Protein AF-A0A0S2AW39-F1 (afdb_monomer_lite)

Sequence (73 aa):
FNAVWAVCKTKMVCETDNNEDEMTDKPSRGGCGHPQPTIRRDGLKLWGTWKQKSIDLEEQPERRLLTPLEILN

Secondary structure (DSSP, 8-state):
-HHHHHHHTT--B------TT---SSPP-----PBPPEEEEETTEEEEEEPP---STT-PPEEEEE-HHHHH-

Organism: NCBI:txid5486

Structure (mmCIF, N/CA/C/O backbone):
data_AF-A0A0S2AW39-F1
#
_entry.id   AF-A0A0S2AW39-F1
#
loop_
_atom_site.group_PDB
_atom_site.id
_atom_site.type_symbol
_atom_site.label_atom_id
_atom_site.label_alt_id
_atom_site.label_comp_id
_atom_site.label_asym_id
_atom_site.label_entity_id
_atom_site.label_seq_id
_atom_site.pdbx_PDB_ins_code
_atom_site.Cartn_x
_atom_site.Cartn_y
_atom_site.Cartn_z
_atom_site.occupancy
_atom_site.B_iso_or_equiv
_atom_site.auth_seq_id
_atom_site.auth_comp_id
_atom_site.auth_asym_id
_atom_site.auth_atom_id
_atom_site.pdbx_PDB_model_num
ATOM 1 N N . PHE A 1 1 ? -7.602 3.542 -15.254 1.00 89.75 1 PHE A N 1
ATOM 2 C CA . PHE A 1 1 ? -7.445 3.185 -13.827 1.00 89.75 1 PHE A CA 1
ATOM 3 C C . PHE A 1 1 ? -7.533 1.677 -13.587 1.00 89.75 1 PHE A C 1
ATOM 5 O O . PHE A 1 1 ? -6.549 1.103 -13.146 1.00 89.75 1 PHE A O 1
ATOM 12 N N . ASN A 1 2 ? -8.640 1.011 -13.945 1.00 95.88 2 ASN A N 1
ATOM 13 C CA . ASN A 1 2 ? -8.825 -0.430 -13.687 1.00 95.88 2 ASN A CA 1
ATOM 14 C C . ASN A 1 2 ? -7.715 -1.331 -14.247 1.00 95.88 2 ASN A C 1
ATOM 16 O O . ASN A 1 2 ? -7.301 -2.252 -13.557 1.00 95.88 2 ASN A O 1
ATOM 20 N N . ALA A 1 3 ? -7.203 -1.046 -15.449 1.00 97.19 3 ALA A N 1
ATOM 21 C CA . ALA A 1 3 ? -6.093 -1.805 -16.033 1.00 97.19 3 ALA A CA 1
ATOM 22 C C . ALA A 1 3 ? -4.823 -1.739 -15.163 1.00 97.19 3 ALA A C 1
ATOM 24 O O . ALA A 1 3 ? -4.236 -2.768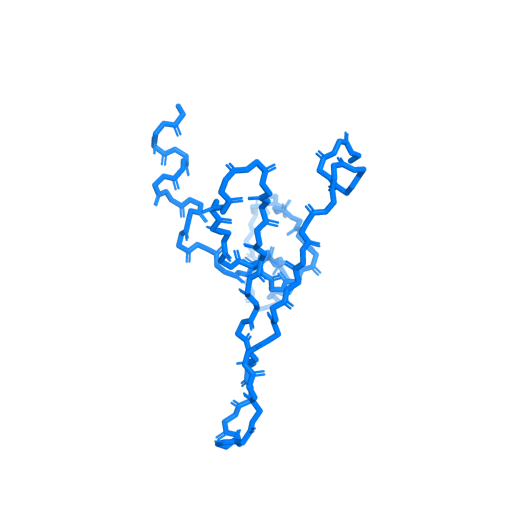 -14.849 1.00 97.19 3 ALA A O 1
ATOM 25 N N . VAL A 1 4 ? -4.453 -0.539 -14.702 1.00 96.31 4 VAL A N 1
ATOM 26 C CA . VAL A 1 4 ? -3.303 -0.336 -13.805 1.00 96.31 4 VAL A CA 1
ATOM 27 C C . VAL A 1 4 ? -3.543 -1.034 -12.468 1.00 96.31 4 VAL A C 1
ATOM 29 O O . VAL A 1 4 ? -2.700 -1.800 -12.020 1.00 96.31 4 VAL A O 1
ATOM 32 N N . TRP A 1 5 ? -4.716 -0.843 -11.857 1.00 95.62 5 TRP A N 1
ATOM 33 C CA . TRP A 1 5 ? -5.056 -1.492 -10.588 1.00 95.62 5 TRP A CA 1
ATOM 34 C C . TRP A 1 5 ? -5.027 -3.023 -10.682 1.00 95.62 5 TRP A C 1
ATOM 36 O O . TRP A 1 5 ? -4.504 -3.685 -9.789 1.00 95.62 5 TRP A O 1
ATOM 46 N N . ALA A 1 6 ? -5.553 -3.593 -11.770 1.00 97.12 6 ALA A N 1
ATOM 47 C CA . ALA A 1 6 ? -5.591 -5.036 -11.979 1.00 97.12 6 ALA A CA 1
ATOM 48 C C . ALA A 1 6 ? -4.189 -5.655 -12.037 1.00 97.12 6 ALA A C 1
ATOM 50 O O . ALA A 1 6 ? -4.017 -6.767 -11.543 1.00 97.12 6 ALA A O 1
ATOM 51 N N . VAL A 1 7 ? -3.213 -4.924 -12.584 1.00 95.19 7 VAL A N 1
ATOM 52 C CA . VAL A 1 7 ? -1.803 -5.331 -12.625 1.00 95.19 7 VAL A CA 1
ATOM 53 C C . VAL A 1 7 ? -1.115 -5.076 -11.282 1.00 95.19 7 VAL A C 1
ATOM 55 O O . VAL A 1 7 ? -0.466 -5.963 -10.737 1.00 95.19 7 VAL A O 1
ATOM 58 N N . CYS A 1 8 ? -1.260 -3.879 -10.712 1.00 95.12 8 CYS A N 1
ATOM 59 C CA . CYS A 1 8 ? -0.515 -3.491 -9.514 1.00 95.12 8 CYS A CA 1
ATOM 60 C C . CYS A 1 8 ? -0.972 -4.238 -8.255 1.00 95.12 8 CYS A C 1
ATOM 62 O O . CYS A 1 8 ? -0.147 -4.511 -7.392 1.00 95.12 8 CYS A O 1
ATOM 64 N N . LYS A 1 9 ? -2.250 -4.631 -8.149 1.00 94.44 9 LYS A N 1
ATOM 65 C CA . LYS A 1 9 ? -2.767 -5.334 -6.959 1.00 94.44 9 LYS A CA 1
ATOM 66 C C . LYS A 1 9 ? -2.104 -6.692 -6.699 1.00 94.44 9 LYS A C 1
ATOM 68 O O . LYS A 1 9 ? -2.212 -7.205 -5.592 1.00 94.44 9 LYS A O 1
ATOM 73 N N . THR A 1 10 ? -1.499 -7.310 -7.718 1.00 93.88 10 THR A N 1
ATOM 74 C CA . THR A 1 10 ? -0.816 -8.607 -7.588 1.00 93.88 10 THR A CA 1
ATOM 75 C C . THR A 1 10 ? 0.691 -8.458 -7.392 1.00 93.88 10 THR A C 1
ATOM 77 O O . THR A 1 10 ? 1.352 -9.434 -7.046 1.00 93.88 10 THR A O 1
ATOM 80 N N . LYS A 1 11 ? 1.254 -7.260 -7.600 1.00 93.44 11 LYS A N 1
ATOM 81 C CA . LYS A 1 11 ? 2.678 -6.987 -7.395 1.00 93.44 11 LYS A CA 1
ATOM 82 C C . LYS A 1 11 ? 2.943 -6.678 -5.923 1.00 93.44 11 LYS A C 1
ATOM 84 O O . LYS A 1 11 ? 2.678 -5.580 -5.449 1.00 93.44 11 LYS A O 1
ATOM 89 N N . MET A 1 12 ? 3.487 -7.661 -5.209 1.00 93.62 12 MET A N 1
ATOM 90 C CA . MET A 1 12 ? 3.724 -7.580 -3.760 1.00 93.62 12 MET A CA 1
ATOM 91 C C . MET A 1 12 ? 5.153 -7.162 -3.384 1.00 93.62 12 MET A C 1
ATOM 93 O O . MET A 1 12 ? 5.508 -7.168 -2.209 1.00 93.62 12 MET A O 1
ATOM 97 N N . VAL A 1 13 ? 5.983 -6.802 -4.362 1.00 92.00 13 VAL A N 1
ATOM 98 C CA . VAL A 1 13 ? 7.347 -6.296 -4.171 1.00 92.00 13 VAL A CA 1
ATOM 99 C C . VAL A 1 13 ? 7.557 -5.142 -5.143 1.00 92.00 13 VAL A C 1
ATOM 101 O O . VAL A 1 13 ? 7.177 -5.240 -6.310 1.00 92.00 13 VAL A O 1
ATOM 104 N N . CYS A 1 14 ? 8.142 -4.044 -4.665 1.00 91.56 14 CYS A N 1
ATOM 105 C CA . CYS A 1 14 ? 8.637 -2.984 -5.536 1.00 91.56 14 CYS A CA 1
ATOM 106 C C . CYS A 1 14 ? 9.970 -3.445 -6.142 1.00 91.56 14 CYS A C 1
ATOM 108 O O . CYS A 1 14 ? 11.004 -3.373 -5.486 1.00 91.56 14 CYS A O 1
ATOM 110 N N . GLU A 1 15 ? 9.909 -4.012 -7.348 1.00 88.62 15 GLU A N 1
ATOM 111 C CA . GLU A 1 15 ? 11.059 -4.569 -8.073 1.00 88.62 15 GLU A CA 1
ATOM 112 C C . GLU A 1 15 ? 12.126 -3.493 -8.326 1.00 88.62 15 GLU A C 1
ATOM 114 O O . GLU A 1 15 ? 11.780 -2.386 -8.728 1.00 88.62 15 GLU A O 1
ATOM 119 N N . THR A 1 16 ? 13.398 -3.840 -8.111 1.00 85.69 16 THR A N 1
ATOM 120 C CA . THR A 1 16 ? 14.572 -3.025 -8.462 1.00 85.69 16 THR A CA 1
ATOM 121 C C . THR A 1 16 ? 15.353 -3.752 -9.554 1.00 85.69 16 THR A C 1
ATOM 123 O O . THR A 1 16 ? 15.517 -4.968 -9.475 1.00 85.69 16 THR A O 1
ATOM 126 N N . ASP A 1 17 ? 15.866 -3.036 -10.554 1.00 71.81 17 ASP A N 1
ATOM 127 C CA . ASP A 1 17 ? 16.578 -3.635 -11.698 1.00 71.81 17 ASP A CA 1
ATOM 128 C C . ASP A 1 17 ? 18.036 -4.050 -11.404 1.00 71.81 17 ASP A C 1
ATOM 130 O O . ASP A 1 17 ? 18.861 -4.082 -12.308 1.00 71.81 17 ASP A O 1
ATOM 134 N N . ASN A 1 18 ? 18.368 -4.405 -10.160 1.00 62.19 18 ASN A N 1
ATOM 135 C CA . ASN A 1 18 ? 19.716 -4.829 -9.743 1.00 62.19 18 ASN A CA 1
ATOM 136 C C . ASN A 1 18 ? 20.124 -6.228 -10.268 1.00 62.19 18 ASN A C 1
ATOM 138 O O . ASN A 1 18 ? 20.919 -6.918 -9.638 1.00 62.19 18 ASN A O 1
ATOM 142 N N . ASN A 1 19 ? 19.579 -6.681 -11.400 1.00 58.09 19 ASN A N 1
ATOM 143 C CA . ASN A 1 19 ? 20.079 -7.878 -12.072 1.00 58.09 19 ASN A CA 1
ATOM 144 C C . ASN A 1 19 ? 21.276 -7.478 -12.936 1.00 58.09 19 ASN A C 1
ATOM 146 O O . ASN A 1 19 ? 21.125 -7.059 -14.080 1.00 58.09 19 ASN A O 1
ATOM 150 N N . GLU A 1 20 ? 22.462 -7.606 -12.348 1.00 56.31 20 GLU A N 1
ATOM 151 C CA . GLU A 1 20 ? 23.768 -7.297 -12.946 1.00 56.31 20 GLU A CA 1
ATOM 152 C C . GLU A 1 20 ? 24.060 -8.141 -14.209 1.00 56.31 20 GLU A C 1
ATOM 154 O O . GLU A 1 20 ? 24.895 -7.765 -15.028 1.00 56.31 20 GLU A O 1
ATOM 159 N N . ASP A 1 21 ? 23.322 -9.243 -14.399 1.00 57.06 21 ASP A N 1
ATOM 160 C CA . ASP A 1 21 ? 23.516 -10.225 -15.474 1.00 57.06 21 ASP A CA 1
ATOM 161 C C . ASP A 1 21 ? 22.692 -9.960 -16.753 1.00 57.06 21 ASP A C 1
ATOM 163 O O . ASP A 1 21 ? 22.929 -10.594 -17.782 1.00 57.06 21 ASP A O 1
ATOM 167 N N . GLU A 1 22 ? 21.736 -9.022 -16.738 1.00 60.03 22 GLU A N 1
ATOM 168 C CA . GLU A 1 22 ? 20.951 -8.643 -17.924 1.00 60.03 22 GLU A CA 1
ATOM 169 C C . GLU A 1 22 ? 21.339 -7.236 -18.393 1.00 60.03 22 GLU A C 1
ATOM 171 O O . GLU A 1 22 ? 20.661 -6.242 -18.123 1.00 60.03 22 GLU A O 1
ATOM 176 N N . MET A 1 23 ? 22.435 -7.151 -19.152 1.00 59.25 23 MET A N 1
ATOM 177 C CA . MET A 1 23 ? 22.815 -5.931 -19.864 1.00 59.25 23 MET A CA 1
ATOM 178 C C . MET A 1 23 ? 21.812 -5.680 -21.000 1.00 59.25 23 MET A C 1
ATOM 180 O O . MET A 1 23 ? 22.012 -6.060 -22.152 1.00 59.25 23 MET A O 1
ATOM 184 N N . THR A 1 24 ? 20.670 -5.097 -20.650 1.00 63.97 24 THR A N 1
ATOM 185 C CA . THR A 1 24 ? 19.655 -4.652 -21.604 1.00 63.97 24 THR A CA 1
ATOM 186 C C . THR A 1 24 ? 19.798 -3.146 -21.800 1.00 63.97 24 THR A C 1
ATOM 188 O O . THR A 1 24 ? 19.899 -2.411 -20.825 1.00 63.97 24 THR A O 1
ATOM 191 N N . ASP A 1 25 ? 19.737 -2.659 -23.046 1.00 68.56 25 ASP A N 1
ATOM 192 C CA . ASP A 1 25 ? 19.698 -1.217 -23.390 1.00 68.56 25 ASP A CA 1
ATOM 193 C C . ASP A 1 25 ? 18.424 -0.498 -22.877 1.00 68.56 25 ASP A C 1
ATOM 195 O O . ASP A 1 25 ? 18.036 0.570 -23.356 1.00 68.56 25 ASP A O 1
ATOM 199 N N . LYS A 1 26 ? 17.699 -1.099 -21.927 1.00 69.44 26 LYS A N 1
ATOM 200 C CA . LYS A 1 26 ? 16.461 -0.557 -21.379 1.00 69.44 26 LYS A CA 1
ATOM 201 C C . LYS A 1 26 ? 16.788 0.381 -20.217 1.00 69.44 26 LYS A C 1
ATOM 203 O O . LYS A 1 26 ? 17.610 0.041 -19.369 1.00 69.44 26 LYS A O 1
ATOM 208 N N . PRO A 1 27 ? 16.118 1.542 -20.130 1.00 70.56 27 PRO A N 1
ATOM 209 C CA . PRO A 1 27 ? 16.273 2.421 -18.982 1.00 70.56 27 PRO A CA 1
ATOM 210 C C . PRO A 1 27 ? 15.854 1.691 -17.702 1.00 70.56 27 PRO A C 1
ATOM 212 O O . PRO A 1 27 ? 14.840 0.986 -17.690 1.00 70.56 27 PRO A O 1
ATOM 215 N N . SER A 1 28 ? 16.618 1.890 -16.626 1.00 76.12 28 SER A N 1
ATOM 216 C CA . SER A 1 28 ? 16.257 1.353 -15.315 1.00 76.12 28 SER A CA 1
ATOM 217 C C . SER A 1 28 ? 14.927 1.956 -14.849 1.00 76.12 28 SER A C 1
ATOM 219 O O . SER A 1 28 ? 14.735 3.172 -14.826 1.00 76.12 28 SER A O 1
ATOM 221 N N . ARG A 1 29 ? 14.002 1.075 -14.481 1.00 78.31 29 ARG A N 1
ATOM 222 C CA . ARG A 1 29 ? 12.687 1.307 -13.880 1.00 78.31 29 ARG A CA 1
ATOM 223 C C . ARG A 1 29 ? 12.783 1.867 -12.457 1.00 78.31 29 ARG A C 1
ATOM 225 O O . ARG A 1 29 ? 11.787 2.389 -11.959 1.00 78.31 29 ARG A O 1
ATOM 232 N N . GLY A 1 30 ? 13.949 1.778 -11.813 1.00 82.44 30 GLY A N 1
ATOM 233 C CA . GLY A 1 30 ? 14.137 2.129 -10.403 1.00 82.44 30 GLY A CA 1
ATOM 234 C C . GLY A 1 30 ? 13.514 1.093 -9.460 1.00 82.44 30 GLY A C 1
ATOM 235 O O . GLY A 1 30 ? 13.388 -0.069 -9.828 1.00 82.44 30 GLY A O 1
ATOM 236 N N . GLY A 1 31 ? 13.142 1.515 -8.246 1.00 86.06 31 GLY A N 1
ATOM 237 C CA . GLY A 1 31 ? 12.450 0.684 -7.248 1.00 86.06 31 GLY A CA 1
ATOM 238 C C . GLY A 1 31 ? 13.183 0.576 -5.909 1.00 86.06 31 GLY A C 1
ATOM 239 O O . GLY A 1 31 ? 14.409 0.638 -5.858 1.00 86.06 31 GLY A O 1
ATOM 240 N N . CYS A 1 32 ? 12.431 0.424 -4.813 1.00 90.31 32 CYS A N 1
ATOM 241 C CA . CYS A 1 32 ? 12.973 0.425 -3.446 1.00 90.31 32 CYS A CA 1
ATOM 242 C C . CYS A 1 32 ? 13.177 -0.969 -2.830 1.00 90.31 32 CYS A C 1
ATOM 244 O O . CYS A 1 32 ? 13.619 -1.063 -1.690 1.00 90.31 32 CYS A O 1
ATOM 246 N N . GLY A 1 33 ? 12.810 -2.053 -3.520 1.00 89.50 33 GLY A N 1
ATOM 247 C CA . GLY A 1 33 ? 12.956 -3.427 -3.022 1.00 89.50 33 GLY A CA 1
ATOM 248 C C . GLY A 1 33 ? 11.975 -3.836 -1.912 1.00 89.50 33 GLY A C 1
ATOM 249 O O . GLY A 1 33 ? 11.884 -5.021 -1.579 1.00 89.50 33 GLY A O 1
ATOM 250 N N . HIS A 1 34 ? 11.211 -2.898 -1.339 1.00 90.69 34 HIS A N 1
ATOM 251 C CA . HIS A 1 34 ? 10.339 -3.179 -0.199 1.00 90.69 34 HIS A CA 1
ATOM 252 C C . HIS A 1 34 ? 9.090 -4.006 -0.570 1.00 90.69 34 HIS A C 1
ATOM 254 O O . HIS A 1 34 ? 8.474 -3.782 -1.626 1.00 90.69 34 HIS A O 1
ATOM 260 N N . PRO A 1 35 ? 8.664 -4.933 0.314 1.00 92.81 35 PRO A N 1
ATOM 261 C CA . PRO A 1 35 ? 7.413 -5.662 0.155 1.00 92.81 35 PRO A CA 1
ATOM 262 C C . PRO A 1 35 ? 6.208 -4.727 0.311 1.00 92.81 35 PRO A C 1
ATOM 264 O O . PRO A 1 35 ? 6.169 -3.854 1.180 1.00 92.81 35 PRO A O 1
ATOM 267 N N . GLN A 1 36 ? 5.202 -4.931 -0.531 1.00 94.75 36 GLN A N 1
ATOM 268 C CA . GLN A 1 36 ? 3.956 -4.172 -0.517 1.00 94.75 36 GLN A CA 1
ATOM 269 C C . GLN A 1 36 ? 2.912 -4.881 0.363 1.00 94.75 36 GLN A C 1
ATOM 271 O O . GLN A 1 36 ? 2.847 -6.114 0.358 1.00 94.75 36 GLN A O 1
ATOM 276 N N . PRO A 1 37 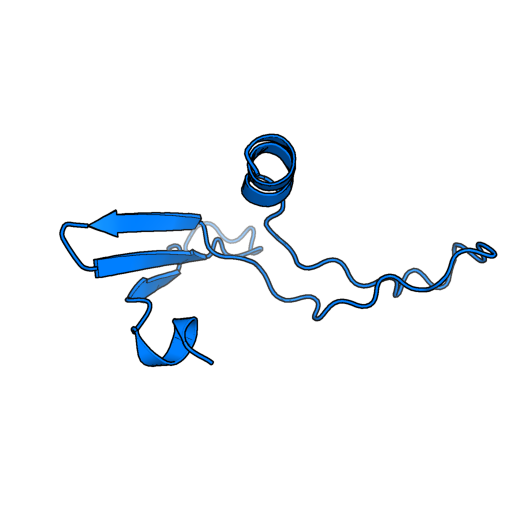? 2.073 -4.147 1.115 1.00 95.62 37 PRO A N 1
ATOM 277 C CA . PRO A 1 37 ? 1.011 -4.746 1.912 1.00 95.62 37 PRO A CA 1
ATOM 278 C C . PRO A 1 37 ? -0.187 -5.173 1.066 1.00 95.62 37 PRO A C 1
ATOM 280 O O . PRO A 1 37 ? -0.541 -4.545 0.070 1.00 95.62 37 PRO A O 1
ATOM 283 N N . THR A 1 38 ? -0.927 -6.170 1.551 1.00 95.69 38 THR A N 1
ATOM 284 C CA . THR A 1 38 ? -2.331 -6.336 1.157 1.00 95.69 38 THR A CA 1
ATOM 285 C C . THR A 1 38 ? -3.169 -5.315 1.917 1.00 95.69 38 THR A C 1
ATOM 287 O O . THR A 1 38 ? -3.221 -5.362 3.145 1.00 95.69 38 THR A O 1
ATOM 290 N N . ILE A 1 39 ? -3.829 -4.404 1.202 1.00 96.56 39 ILE A N 1
ATOM 291 C CA . ILE A 1 39 ? -4.627 -3.330 1.806 1.00 96.56 39 ILE A CA 1
ATOM 292 C C . ILE A 1 39 ? -6.092 -3.762 1.916 1.00 96.56 39 ILE A C 1
ATOM 294 O O . ILE A 1 39 ? -6.697 -4.202 0.937 1.00 96.56 39 ILE A O 1
ATOM 298 N N . ARG A 1 40 ? -6.683 -3.612 3.106 1.00 96.81 40 ARG A N 1
ATOM 299 C CA . ARG A 1 40 ? -8.112 -3.841 3.365 1.00 96.81 40 ARG A CA 1
ATOM 300 C C . ARG A 1 40 ? -8.757 -2.615 4.001 1.00 96.81 40 ARG A C 1
ATOM 302 O O . ARG A 1 40 ? -8.164 -1.968 4.860 1.00 96.81 40 ARG A O 1
ATOM 309 N N . ARG A 1 41 ? -9.994 -2.327 3.598 1.00 97.38 41 ARG A N 1
ATOM 310 C CA . ARG A 1 41 ? -10.828 -1.287 4.207 1.00 97.38 41 ARG A CA 1
ATOM 311 C C . ARG A 1 41 ? -11.608 -1.867 5.382 1.00 97.38 41 ARG A C 1
ATOM 313 O O . ARG A 1 41 ? -12.254 -2.899 5.234 1.00 97.38 41 AR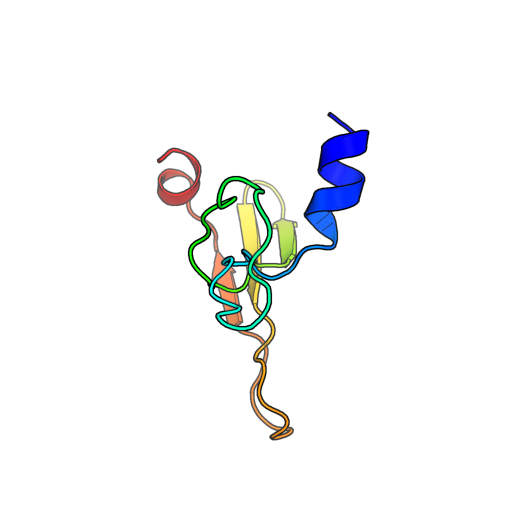G A O 1
ATOM 320 N N . ASP A 1 42 ? -11.580 -1.162 6.504 1.00 96.81 42 ASP A N 1
ATOM 321 C CA . ASP A 1 42 ? -12.346 -1.466 7.710 1.00 96.81 42 ASP A CA 1
ATOM 322 C C . ASP A 1 42 ? -13.026 -0.178 8.199 1.00 96.81 42 ASP A C 1
ATOM 324 O O . ASP A 1 42 ? -12.390 0.711 8.770 1.00 96.81 42 ASP A O 1
ATOM 328 N N . GLY A 1 43 ? -14.305 -0.011 7.851 1.00 96.38 43 GLY A N 1
ATOM 329 C CA . GLY A 1 43 ? -15.038 1.241 8.051 1.00 96.38 43 GLY A CA 1
ATOM 330 C C . GLY A 1 43 ? -14.375 2.429 7.338 1.00 96.38 43 GLY A C 1
ATOM 331 O O . GLY A 1 43 ? -14.397 2.521 6.104 1.00 96.38 43 GLY A O 1
ATOM 332 N N . LEU A 1 44 ? -13.802 3.341 8.131 1.00 96.12 44 LEU A N 1
ATOM 333 C CA . LEU A 1 44 ? -13.060 4.531 7.682 1.00 96.12 44 LEU A CA 1
ATOM 334 C C . LEU A 1 44 ? -11.532 4.378 7.801 1.00 96.12 44 LEU A C 1
ATOM 336 O O . LEU A 1 44 ? -10.803 5.347 7.612 1.00 96.12 44 LEU A O 1
ATOM 340 N N . LYS A 1 45 ? -11.040 3.183 8.136 1.00 96.88 45 LYS A N 1
ATOM 341 C CA . LYS A 1 45 ? -9.616 2.883 8.316 1.00 96.88 45 LYS A CA 1
ATOM 342 C C . LYS A 1 45 ? -9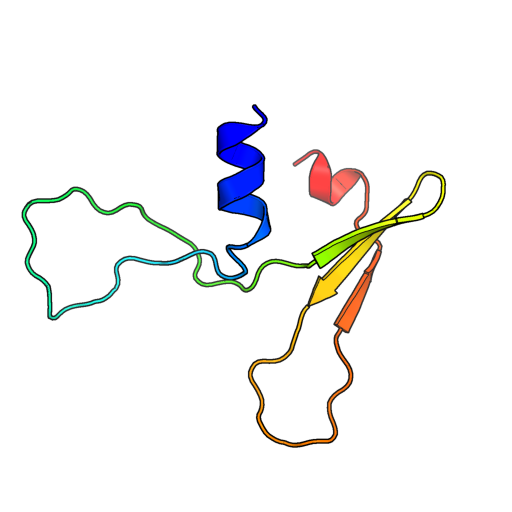.103 1.977 7.197 1.00 96.88 45 LYS A C 1
ATOM 344 O O . LYS A 1 45 ? -9.848 1.158 6.651 1.00 96.88 45 LYS A O 1
ATOM 349 N N . LEU A 1 46 ? -7.817 2.105 6.879 1.00 98.06 46 LEU A N 1
ATOM 350 C CA . LEU A 1 46 ? -7.100 1.204 5.979 1.00 98.06 46 LEU A CA 1
ATOM 351 C C . LEU A 1 46 ? -6.105 0.370 6.784 1.00 98.06 46 LEU A C 1
ATOM 353 O O . LEU A 1 46 ? -5.323 0.910 7.558 1.00 98.06 46 LEU A O 1
ATOM 357 N N . TRP A 1 47 ? -6.123 -0.943 6.592 1.00 97.50 47 TRP A N 1
ATOM 358 C CA . TRP A 1 47 ? -5.188 -1.872 7.222 1.00 97.50 47 TRP A CA 1
ATOM 359 C C . TRP A 1 47 ? -4.293 -2.504 6.165 1.00 97.50 47 TRP A C 1
ATOM 361 O O . TRP A 1 47 ? -4.799 -3.043 5.180 1.00 97.50 47 TRP A O 1
ATOM 371 N N . GLY A 1 48 ? -2.982 -2.459 6.384 1.00 96.75 48 GLY A N 1
ATOM 372 C CA . GLY A 1 48 ? -1.993 -3.178 5.592 1.00 96.75 48 GLY A CA 1
ATOM 373 C C . GLY A 1 48 ? -1.617 -4.496 6.262 1.00 96.75 48 GLY A C 1
ATOM 374 O O . GLY A 1 48 ? -1.524 -4.573 7.489 1.00 96.75 48 GLY A O 1
ATOM 375 N N . THR A 1 49 ? -1.414 -5.543 5.467 1.00 95.44 49 THR A N 1
ATOM 376 C CA . THR A 1 49 ? -0.855 -6.818 5.932 1.00 95.44 49 THR A CA 1
ATOM 377 C C . THR A 1 49 ? 0.334 -7.215 5.069 1.00 95.44 49 THR A C 1
ATOM 379 O O . THR A 1 49 ? 0.171 -7.398 3.860 1.00 95.44 49 THR A O 1
ATOM 382 N N . TRP A 1 50 ? 1.506 -7.362 5.681 1.00 93.44 50 TRP A N 1
ATOM 383 C CA . TRP A 1 50 ? 2.735 -7.801 5.026 1.00 93.44 50 TRP A CA 1
ATOM 384 C C . TRP A 1 50 ? 2.950 -9.287 5.289 1.00 93.44 50 TRP A C 1
ATOM 386 O O . TRP A 1 50 ? 2.806 -9.769 6.410 1.00 93.44 50 TRP A O 1
ATOM 396 N N . LYS A 1 51 ? 3.267 -10.029 4.227 1.00 84.75 51 LYS A N 1
ATOM 397 C CA . LYS A 1 51 ? 3.655 -11.436 4.339 1.00 84.75 51 LYS A CA 1
ATOM 398 C C . LYS A 1 51 ? 5.171 -11.502 4.507 1.00 84.75 51 LYS A C 1
ATOM 400 O O . LYS A 1 51 ? 5.890 -10.928 3.689 1.00 84.75 51 LYS A O 1
ATOM 405 N N . GLN A 1 52 ? 5.636 -12.203 5.536 1.00 72.38 52 GLN A N 1
ATOM 406 C CA . GLN A 1 52 ? 7.055 -12.493 5.738 1.00 72.38 52 GLN A CA 1
ATOM 407 C C . GLN A 1 52 ? 7.552 -13.407 4.600 1.00 72.38 52 GLN A C 1
ATOM 409 O O . GLN A 1 52 ? 6.811 -14.271 4.129 1.00 72.38 52 GLN A O 1
ATOM 414 N N . LYS A 1 53 ? 8.801 -13.231 4.148 1.00 64.19 53 LYS A N 1
ATOM 415 C CA . LYS A 1 53 ? 9.449 -14.132 3.168 1.00 64.19 53 LYS A CA 1
ATOM 416 C C . LYS A 1 53 ? 10.046 -15.401 3.815 1.00 64.19 53 LYS A C 1
ATOM 418 O O . LYS A 1 53 ? 10.628 -16.214 3.105 1.00 64.19 53 LYS A O 1
ATOM 423 N N . SER A 1 54 ? 9.935 -15.547 5.138 1.00 57.22 54 SER A N 1
ATOM 424 C CA . SER A 1 54 ? 10.517 -16.651 5.912 1.00 57.22 54 SER A CA 1
ATOM 425 C C . SER A 1 54 ? 9.720 -17.951 5.743 1.00 57.22 54 SER A C 1
ATOM 427 O O . SER A 1 54 ? 8.492 -17.930 5.767 1.00 57.22 54 SER A O 1
ATOM 429 N N . ILE A 1 55 ? 10.430 -19.070 5.562 1.00 58.00 55 ILE A N 1
ATOM 430 C CA . ILE A 1 55 ? 9.885 -20.440 5.471 1.00 58.00 55 ILE A CA 1
ATOM 431 C C . ILE A 1 55 ? 9.726 -21.059 6.876 1.00 58.00 55 ILE A C 1
ATOM 433 O O . ILE A 1 55 ? 9.094 -22.106 7.013 1.00 58.00 55 ILE A O 1
ATOM 437 N N . ASP A 1 56 ? 10.236 -20.406 7.927 1.00 59.41 56 ASP A N 1
ATOM 438 C CA . ASP A 1 56 ? 10.001 -20.854 9.298 1.00 59.41 56 ASP A CA 1
ATOM 439 C C . ASP A 1 56 ? 8.544 -20.593 9.693 1.00 59.41 56 ASP A C 1
ATOM 441 O O . ASP A 1 56 ? 8.048 -19.466 9.696 1.00 59.41 56 ASP A O 1
ATOM 445 N N . LEU A 1 57 ? 7.853 -21.691 9.993 1.00 57.56 57 LEU A N 1
ATOM 446 C CA . LEU A 1 57 ? 6.400 -21.859 10.101 1.00 57.56 57 LEU A CA 1
ATOM 447 C C . LEU A 1 57 ? 5.715 -21.068 11.237 1.00 57.56 57 LEU A C 1
ATOM 449 O O . LEU A 1 57 ? 4.533 -21.290 11.497 1.00 57.56 57 LEU A O 1
ATOM 453 N N . GLU A 1 58 ? 6.413 -20.157 11.914 1.00 60.06 58 GLU A N 1
ATOM 454 C CA . GLU A 1 58 ? 5.962 -19.579 13.187 1.00 60.06 58 GLU A CA 1
ATOM 455 C C . GLU A 1 58 ? 5.732 -18.061 13.172 1.00 60.06 58 GLU A C 1
ATOM 457 O O . GLU A 1 58 ? 5.070 -17.541 14.074 1.00 60.06 58 GLU A O 1
ATOM 462 N N . GLU A 1 59 ? 6.179 -17.328 12.150 1.00 66.62 59 GLU A N 1
ATOM 463 C CA . GLU A 1 59 ? 5.994 -15.872 12.130 1.00 66.62 59 GLU A CA 1
ATOM 464 C C . GLU A 1 59 ? 4.662 -15.455 11.490 1.00 66.62 59 GLU A C 1
ATOM 466 O O . GLU A 1 59 ? 4.412 -15.611 10.292 1.00 66.62 59 GLU A O 1
ATOM 471 N N . GLN A 1 60 ? 3.785 -14.894 12.325 1.00 75.69 60 GLN A N 1
ATOM 472 C CA . GLN A 1 60 ? 2.500 -14.336 11.910 1.00 75.69 60 GLN A CA 1
ATOM 473 C C . GLN A 1 60 ? 2.697 -13.117 10.992 1.00 75.69 60 GLN A C 1
ATOM 475 O O . GLN A 1 60 ? 3.608 -12.318 11.214 1.00 75.69 60 GLN A O 1
ATOM 480 N N . PRO A 1 61 ? 1.827 -12.916 9.984 1.00 83.38 61 PRO A N 1
ATOM 481 C CA . PRO A 1 61 ? 1.920 -11.764 9.096 1.00 83.38 61 PRO A CA 1
ATOM 482 C C . PRO A 1 61 ? 1.744 -10.450 9.868 1.00 83.38 61 PRO A C 1
ATOM 484 O O . PRO A 1 61 ? 0.811 -10.301 10.664 1.00 83.38 61 PRO A O 1
ATOM 487 N N . GLU A 1 62 ? 2.601 -9.469 9.588 1.00 90.31 62 GLU A N 1
ATOM 488 C CA . GLU A 1 62 ? 2.519 -8.154 10.221 1.00 90.31 62 GLU A CA 1
ATOM 489 C C . GLU A 1 62 ? 1.272 -7.417 9.722 1.00 90.31 62 GLU A C 1
ATOM 491 O O . GLU A 1 62 ? 1.095 -7.195 8.520 1.00 90.31 62 GLU A O 1
ATOM 496 N N . ARG A 1 63 ? 0.399 -7.005 10.649 1.00 94.38 63 ARG A N 1
ATOM 497 C CA . ARG A 1 63 ? -0.797 -6.209 10.352 1.00 94.38 63 ARG A CA 1
ATOM 498 C C . ARG A 1 63 ? -0.712 -4.846 11.030 1.00 94.38 63 ARG A C 1
ATOM 500 O O . ARG A 1 63 ? -0.675 -4.763 12.254 1.00 94.38 63 ARG A O 1
ATOM 507 N N . ARG A 1 64 ? -0.794 -3.776 10.234 1.00 96.12 64 ARG A N 1
ATOM 508 C CA . ARG A 1 64 ? -0.636 -2.388 10.695 1.00 96.12 64 ARG A CA 1
ATOM 509 C C . ARG A 1 64 ? -1.746 -1.483 10.168 1.00 96.12 64 ARG A C 1
ATOM 511 O O . ARG A 1 64 ? -2.224 -1.661 9.044 1.00 96.12 64 ARG A O 1
ATOM 518 N N . LEU A 1 65 ? -2.168 -0.518 10.983 1.00 97.19 65 LEU A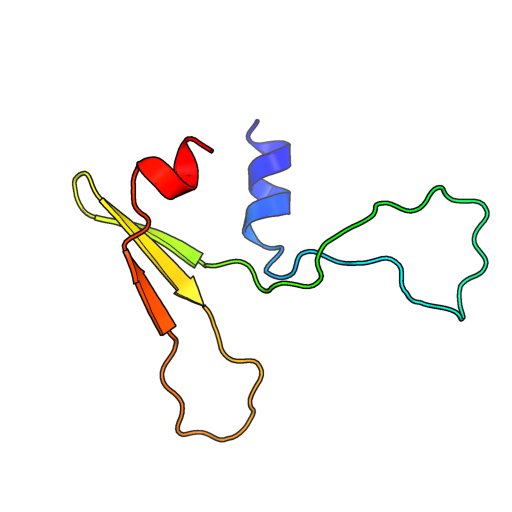 N 1
ATOM 519 C CA . LEU A 1 65 ? -3.058 0.559 10.550 1.00 97.19 65 LEU A CA 1
ATOM 520 C C . LEU A 1 65 ? -2.267 1.519 9.656 1.00 97.19 65 LEU A C 1
ATOM 522 O O . LEU A 1 65 ? -1.218 2.000 10.071 1.00 97.19 65 LEU A O 1
ATOM 526 N N . LEU A 1 66 ? -2.782 1.808 8.463 1.00 97.44 66 LEU A N 1
ATOM 527 C CA . LEU A 1 66 ? -2.238 2.838 7.583 1.00 97.44 66 LEU A CA 1
ATOM 528 C C . LEU A 1 66 ? -2.846 4.178 7.987 1.00 97.44 66 LEU A C 1
ATOM 530 O O . LEU A 1 66 ? -4.066 4.369 7.918 1.00 97.44 66 LEU A O 1
ATOM 534 N N . THR A 1 67 ? -2.004 5.085 8.465 1.00 97.00 67 THR A N 1
ATOM 535 C CA . THR A 1 67 ? -2.448 6.393 8.940 1.00 97.00 67 THR A CA 1
ATOM 536 C C . THR A 1 67 ? -2.713 7.338 7.766 1.00 97.00 67 THR A C 1
ATOM 538 O O . THR A 1 67 ? -2.084 7.213 6.716 1.00 97.00 67 THR A O 1
ATOM 541 N N . PRO A 1 68 ? -3.609 8.330 7.917 1.00 96.19 68 PRO A N 1
ATOM 542 C CA . PRO A 1 68 ? -3.839 9.315 6.862 1.00 96.19 68 PRO A CA 1
ATOM 543 C C . PRO A 1 68 ? -2.569 10.072 6.454 1.00 96.19 68 PRO A C 1
ATOM 545 O O . PRO A 1 68 ? -2.388 10.352 5.276 1.00 96.19 68 PRO A O 1
ATOM 548 N N . LEU A 1 69 ? -1.679 10.362 7.411 1.00 96.25 69 LEU A N 1
ATOM 549 C CA 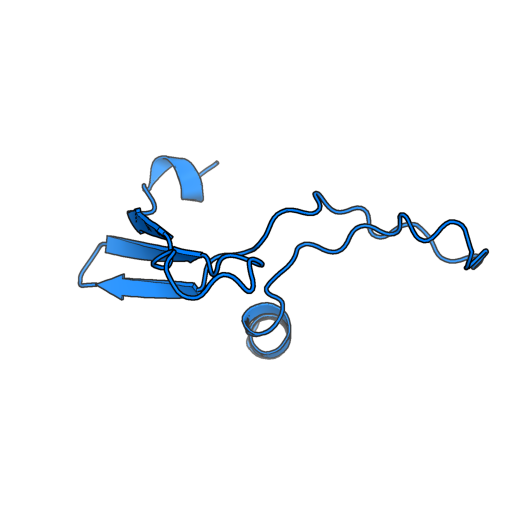. LEU A 1 69 ? -0.429 11.078 7.150 1.00 96.25 69 LEU A CA 1
ATOM 550 C C . LEU A 1 69 ? 0.535 10.265 6.272 1.00 96.25 69 LEU A C 1
ATOM 552 O O . LEU A 1 69 ? 1.198 10.837 5.419 1.00 96.25 69 LEU A O 1
ATOM 556 N N . GLU A 1 70 ? 0.589 8.942 6.442 1.00 95.12 70 GLU A N 1
ATOM 557 C CA . GLU A 1 70 ? 1.419 8.059 5.606 1.00 95.12 70 GLU A CA 1
ATOM 558 C C . GLU A 1 70 ? 0.919 7.932 4.165 1.00 95.12 70 GLU A C 1
ATOM 560 O O . GLU A 1 70 ? 1.702 7.591 3.292 1.00 95.12 70 GLU A O 1
ATOM 565 N N . ILE A 1 71 ? -0.378 8.144 3.921 1.00 95.25 71 ILE A N 1
ATOM 566 C CA . ILE A 1 71 ? -0.972 8.043 2.577 1.00 95.25 71 ILE A CA 1
ATOM 567 C C . ILE A 1 71 ? -0.990 9.400 1.865 1.00 95.25 71 ILE A C 1
ATOM 569 O O . ILE A 1 71 ? -1.053 9.455 0.639 1.00 95.25 71 ILE A O 1
ATOM 573 N N . LEU A 1 72 ? -0.989 10.491 2.632 1.00 96.12 72 LEU A N 1
ATOM 574 C CA . LEU A 1 72 ? -0.991 11.850 2.101 1.00 96.12 72 LEU A CA 1
ATOM 575 C C . LEU A 1 72 ? 0.386 12.283 1.569 1.00 96.12 72 LEU A C 1
ATOM 577 O O . LEU A 1 72 ? 0.426 13.086 0.637 1.00 96.12 72 LEU A O 1
ATOM 581 N N . ASN A 1 73 ? 1.469 11.788 2.178 1.00 84.44 73 ASN A N 1
ATOM 582 C CA . ASN A 1 73 ? 2.861 12.102 1.829 1.00 84.44 73 ASN A CA 1
ATOM 583 C C . ASN A 1 73 ? 3.429 11.129 0.792 1.00 84.44 73 ASN A C 1
ATOM 585 O O . ASN A 1 73 ? 4.309 11.570 0.021 1.00 84.44 73 ASN A O 1
#

Radius of gyration: 15.73 Å; chains: 1; bounding box: 39×34×37 Å

pLDDT: mean 84.91, std 14.24, range [56.31, 98.06]

Foldseek 3Di:
DVVVCVVVLPDQFFDWPPPPPDPDPDDTPGGDGDGFFNWDDDPPWIKTWGDDPDPPPPDDIDIDTDDPVNVVD